Protein AF-A0A1V4R8Z1-F1 (afdb_monomer_lite)

Foldseek 3Di:
DDQQDLVNLVPDAPPVNFKLAEHAYQLVSNVVRDDPPLAFKEKEQDFWCQDPVGRDDSAPLDCPAWTQGPVGTGNDRDMDMDGPDPWDFPDDDDPDDDDDDDFDQDPQQGGQPFNDDDNLVVLLNVCNRTHDAQHEYEYADCFQQSNSQSCVVRNYMYGHYHNDVVSSVNNVVRNVSRD

Radius of gyration: 16.01 Å; chains: 1; bounding box: 37×42×42 Å

Secondary structure (DSSP, 8-state):
-PPBPTTGGGG--TTTTTTTEEEEB-HHHHGGGSPTT--SEEEE-PPSSEETTEES-TT---TTS-EEETTEEESS---EEEESSS---S----S------SS-EETTTEE--SSS---HHHHHHHHHHH--TT-EEEETT-TTSHHHHHHHHTT-EEEEEES-HHHHHHHHHHHHT--

Sequence (179 aa):
MKIITKEDVKNYKYPYDFVNKIICGNCLDLIKLIPDGEIDCIITDPPYGLNKNGIKNDADYCPEGGVRSPIGRTKYMSCFLFRKGNPRLIQRKTDIYKDTPGKMVEPDEGFINHPTPKPKHFIKQIIEMTTLERDLILDPFIGSGSTAVASKQLNRKFIGFEIQEKYCRLANERLARIK

Structure (mmCIF, N/CA/C/O backbone):
data_AF-A0A1V4R8Z1-F1
#
_entry.id   AF-A0A1V4R8Z1-F1
#
loop_
_atom_site.group_PDB
_atom_site.id
_atom_site.type_symbol
_atom_site.label_atom_id
_atom_site.label_alt_id
_atom_site.label_comp_id
_atom_site.label_asym_id
_atom_site.label_entity_id
_atom_site.label_seq_id
_atom_site.pdbx_PDB_ins_code
_atom_site.Cartn_x
_atom_site.Cartn_y
_atom_site.Cartn_z
_atom_site.occupancy
_atom_site.B_iso_or_equiv
_atom_site.auth_seq_id
_atom_site.auth_comp_id
_atom_site.auth_asym_id
_atom_site.auth_atom_id
_atom_site.pdbx_PDB_model_num
ATOM 1 N N . MET A 1 1 ? 10.385 -14.484 4.224 1.00 70.69 1 MET A N 1
ATOM 2 C CA . MET A 1 1 ? 9.031 -14.081 4.657 1.00 70.69 1 MET A CA 1
ATOM 3 C C . MET A 1 1 ? 8.070 -15.134 4.130 1.00 70.69 1 MET A C 1
ATOM 5 O O . MET A 1 1 ? 8.021 -15.325 2.933 1.00 70.69 1 MET A O 1
ATOM 9 N N . LYS A 1 2 ? 7.368 -15.903 4.962 1.00 78.56 2 LYS A N 1
ATOM 10 C CA . LYS A 1 2 ? 6.539 -17.003 4.433 1.00 78.56 2 LYS A CA 1
ATOM 11 C C . LYS A 1 2 ? 5.357 -16.445 3.614 1.00 78.56 2 LYS A C 1
ATOM 13 O O . LYS A 1 2 ? 4.687 -15.535 4.095 1.00 78.56 2 LYS A O 1
ATOM 18 N N . ILE A 1 3 ? 5.107 -16.984 2.414 1.00 81.81 3 ILE A N 1
ATOM 19 C CA . ILE A 1 3 ? 3.853 -16.745 1.677 1.00 81.81 3 ILE A CA 1
ATOM 20 C C . ILE A 1 3 ? 2.729 -17.437 2.451 1.00 81.81 3 ILE A C 1
ATOM 22 O O . ILE A 1 3 ? 2.800 -18.638 2.714 1.00 81.81 3 ILE A O 1
ATOM 26 N N . ILE A 1 4 ? 1.702 -16.683 2.817 1.00 84.44 4 ILE A N 1
ATOM 27 C CA . ILE A 1 4 ? 0.539 -17.172 3.549 1.00 84.44 4 ILE A CA 1
ATOM 28 C C . ILE A 1 4 ? -0.357 -17.939 2.588 1.00 84.44 4 ILE A C 1
ATOM 30 O O . ILE A 1 4 ? -0.831 -17.410 1.579 1.00 84.44 4 ILE A O 1
ATOM 34 N N . THR A 1 5 ? -0.600 -19.198 2.926 1.00 84.50 5 THR A N 1
ATOM 35 C CA . THR A 1 5 ? -1.575 -20.049 2.245 1.00 84.50 5 THR A CA 1
ATOM 36 C C . THR A 1 5 ? -2.974 -19.838 2.819 1.00 84.50 5 THR A C 1
ATOM 38 O O . THR A 1 5 ? -3.128 -19.318 3.920 1.00 84.50 5 THR A O 1
ATOM 41 N N . LYS A 1 6 ? -4.011 -20.321 2.127 1.00 78.88 6 LYS A N 1
ATOM 42 C CA . LYS A 1 6 ? -5.398 -20.292 2.631 1.00 78.88 6 LYS A CA 1
ATOM 43 C C . LYS A 1 6 ? -5.571 -20.896 4.027 1.00 78.88 6 LYS A C 1
ATOM 45 O O . LYS A 1 6 ? -6.452 -20.463 4.761 1.00 78.88 6 LYS A O 1
ATOM 50 N N . GLU A 1 7 ? -4.758 -21.886 4.388 1.00 81.56 7 GLU A N 1
ATOM 51 C CA . GLU A 1 7 ? -4.823 -22.500 5.715 1.00 81.56 7 GLU A CA 1
ATOM 52 C C . GLU A 1 7 ? -4.170 -21.604 6.776 1.00 81.56 7 GLU A C 1
ATOM 54 O O . GLU A 1 7 ? -4.726 -21.418 7.856 1.00 81.56 7 GLU A O 1
ATOM 59 N N . ASP A 1 8 ? -3.042 -20.967 6.437 1.00 84.38 8 ASP A N 1
ATOM 60 C CA . ASP A 1 8 ? -2.346 -20.027 7.323 1.00 84.38 8 ASP A CA 1
ATOM 61 C C . ASP A 1 8 ? -3.224 -18.804 7.667 1.00 84.38 8 ASP A C 1
ATOM 63 O O . ASP A 1 8 ? -3.147 -18.293 8.787 1.00 84.38 8 ASP A O 1
ATOM 67 N N . VAL A 1 9 ? -4.088 -18.365 6.734 1.00 83.75 9 VAL A N 1
ATOM 68 C CA . VAL A 1 9 ? -5.020 -17.229 6.898 1.00 83.75 9 VAL A CA 1
ATOM 69 C C . VAL A 1 9 ? -5.865 -17.370 8.170 1.00 83.75 9 VAL A C 1
ATOM 71 O O . VAL A 1 9 ? -6.077 -16.381 8.862 1.00 83.75 9 VAL A O 1
ATOM 74 N N . LYS A 1 10 ? -6.280 -18.583 8.561 1.00 83.69 10 LYS A N 1
ATOM 75 C CA . LYS A 1 10 ? -7.140 -18.810 9.744 1.00 83.69 10 LYS A CA 1
ATOM 76 C C . LYS A 1 10 ? -6.530 -18.329 11.067 1.00 83.69 10 LYS A C 1
ATOM 78 O O . LYS A 1 10 ? -7.259 -18.116 12.031 1.00 83.69 10 LYS A O 1
ATOM 83 N N . ASN A 1 11 ? -5.209 -18.163 11.119 1.00 89.94 11 ASN A N 1
ATOM 84 C CA . ASN A 1 11 ? -4.496 -17.741 12.322 1.00 89.94 11 ASN A CA 1
ATOM 85 C C . ASN A 1 11 ? -4.314 -16.219 12.422 1.00 89.94 11 ASN A C 1
ATOM 87 O O . ASN A 1 11 ? -3.887 -15.734 13.468 1.00 89.94 11 ASN A O 1
ATOM 91 N N . TYR A 1 12 ? -4.626 -15.472 11.360 1.00 92.81 12 TYR A N 1
ATOM 92 C CA . TYR A 1 12 ? -4.466 -14.021 11.311 1.00 92.81 12 TYR A CA 1
ATOM 93 C C . TYR A 1 12 ? -5.651 -13.318 11.970 1.00 92.81 12 TYR A C 1
ATOM 95 O O . TYR A 1 12 ? -6.810 -13.640 11.708 1.00 92.81 12 TYR A O 1
ATOM 103 N N . LYS A 1 13 ? -5.364 -12.317 12.805 1.00 94.38 13 LYS A N 1
ATOM 104 C CA . LYS A 1 13 ? -6.367 -11.559 13.557 1.00 94.38 13 LYS A CA 1
ATOM 105 C C . LYS A 1 13 ? -6.314 -10.079 13.202 1.00 94.38 13 LYS A C 1
ATOM 107 O O . LYS A 1 13 ? -5.324 -9.388 13.450 1.00 94.38 13 LYS A O 1
ATOM 112 N N . TYR A 1 14 ? -7.415 -9.568 12.663 1.00 95.75 14 TYR A N 1
ATOM 113 C CA . TYR A 1 14 ? -7.622 -8.128 12.542 1.00 95.75 14 TYR A CA 1
ATOM 114 C C . TYR A 1 14 ? -7.860 -7.499 13.935 1.00 95.75 14 TYR A C 1
ATOM 116 O O . TYR A 1 14 ? -8.519 -8.125 14.768 1.00 95.75 14 TYR A O 1
ATOM 124 N N . PRO A 1 15 ? -7.347 -6.285 14.225 1.00 96.75 15 PRO A N 1
ATOM 125 C CA . PRO A 1 15 ? -6.475 -5.459 13.380 1.00 96.75 15 PRO A CA 1
ATOM 126 C C . PRO A 1 15 ? -4.982 -5.796 13.497 1.00 96.75 15 PRO A C 1
ATOM 128 O O . PRO A 1 15 ? -4.191 -5.358 12.661 1.00 96.75 15 PRO A O 1
ATOM 131 N N . TYR A 1 16 ? -4.585 -6.550 14.524 1.00 96.56 16 TYR A N 1
ATOM 132 C CA . TYR A 1 16 ? -3.192 -6.699 14.954 1.00 96.56 16 TYR A CA 1
ATOM 133 C C . TYR A 1 16 ? -2.259 -7.242 13.873 1.00 96.56 16 TYR A C 1
ATOM 135 O O . TYR A 1 16 ? -1.117 -6.795 13.769 1.00 96.56 16 TYR A O 1
ATOM 143 N N . ASP A 1 17 ? -2.730 -8.172 13.049 1.00 95.94 17 ASP A N 1
ATOM 144 C CA . ASP A 1 17 ? -1.928 -8.796 11.995 1.00 95.94 17 ASP A CA 1
ATOM 145 C C . ASP A 1 17 ? -1.976 -8.064 10.654 1.00 95.94 17 ASP A C 1
ATOM 147 O O . ASP A 1 17 ? -1.268 -8.451 9.726 1.00 95.94 17 ASP A O 1
ATOM 151 N N . PHE A 1 18 ? -2.727 -6.963 10.575 1.00 97.50 18 PHE A N 1
ATOM 152 C CA . PHE A 1 18 ? -3.000 -6.249 9.330 1.00 97.50 18 PHE A CA 1
ATOM 153 C C . PHE A 1 18 ? -2.520 -4.807 9.345 1.00 97.50 18 PHE A C 1
ATOM 155 O O . PHE A 1 18 ? -1.799 -4.384 8.443 1.00 97.50 18 PHE A O 1
ATOM 162 N N . VAL A 1 19 ? -2.928 -4.036 10.350 1.00 98.25 19 VAL A N 1
ATOM 163 C CA . VAL A 1 19 ? -2.699 -2.592 10.354 1.00 98.25 19 VAL A CA 1
ATOM 164 C C . VAL A 1 19 ? -1.202 -2.295 10.420 1.00 98.25 19 VAL A C 1
ATOM 166 O O . VAL A 1 19 ? -0.480 -2.808 11.273 1.00 98.25 19 VAL A O 1
ATOM 169 N N . ASN A 1 20 ? -0.754 -1.435 9.507 1.00 97.88 20 ASN A N 1
ATOM 170 C CA . ASN A 1 20 ? 0.636 -1.066 9.246 1.00 97.88 20 ASN A CA 1
ATOM 171 C C . ASN A 1 20 ? 1.537 -2.248 8.870 1.00 97.88 20 ASN A C 1
ATOM 173 O O . ASN A 1 20 ? 2.740 -2.226 9.141 1.00 97.88 20 ASN A O 1
ATOM 177 N N . LYS A 1 21 ? 0.966 -3.279 8.240 1.00 97.19 21 LYS A N 1
ATOM 178 C CA . LYS A 1 21 ? 1.693 -4.466 7.792 1.00 97.19 21 LYS A CA 1
ATOM 179 C C . LYS A 1 21 ? 1.497 -4.706 6.301 1.00 97.19 21 LYS A C 1
ATOM 181 O O . LYS A 1 21 ? 0.454 -4.419 5.713 1.00 97.19 21 LYS A O 1
ATOM 186 N N . ILE A 1 22 ? 2.545 -5.260 5.700 1.00 97.19 22 ILE A N 1
ATOM 187 C CA . ILE A 1 22 ? 2.502 -5.850 4.366 1.00 97.19 22 ILE A CA 1
ATOM 188 C C . ILE A 1 22 ? 2.437 -7.355 4.557 1.00 97.19 22 ILE A C 1
ATOM 190 O O . ILE A 1 22 ? 3.285 -7.933 5.236 1.00 97.19 22 ILE A O 1
ATOM 194 N N . ILE A 1 23 ? 1.432 -7.981 3.967 1.00 96.12 23 ILE A N 1
ATOM 195 C CA . ILE A 1 23 ? 1.151 -9.396 4.117 1.00 96.12 23 ILE A CA 1
ATOM 196 C C . ILE A 1 23 ? 1.414 -10.092 2.782 1.00 96.12 23 ILE A C 1
ATOM 198 O O . ILE A 1 23 ? 0.874 -9.707 1.745 1.00 96.12 23 ILE A O 1
ATOM 202 N N . CYS A 1 24 ? 2.258 -11.125 2.815 1.00 95.44 24 CYS A N 1
ATOM 203 C CA . CYS A 1 24 ? 2.583 -11.906 1.630 1.00 95.44 24 CYS A CA 1
ATOM 204 C C . CYS A 1 24 ? 1.536 -13.005 1.421 1.00 95.44 24 CYS A C 1
ATOM 206 O O . CYS A 1 24 ? 1.532 -13.979 2.167 1.00 95.44 24 CYS A O 1
ATOM 208 N N . GLY A 1 25 ? 0.640 -12.859 0.449 1.00 93.12 25 GLY A N 1
ATOM 209 C CA . GLY A 1 25 ? -0.451 -13.803 0.209 1.00 93.12 25 GLY A CA 1
ATOM 210 C C . GLY A 1 25 ? -1.474 -13.299 -0.807 1.00 93.12 25 GLY A C 1
ATOM 211 O O . GLY A 1 25 ? -1.379 -12.185 -1.320 1.00 93.12 25 GLY A O 1
ATOM 212 N N . ASN A 1 26 ? -2.469 -14.135 -1.109 1.00 92.56 26 ASN A N 1
ATOM 213 C CA . ASN A 1 26 ? -3.542 -13.777 -2.033 1.00 92.56 26 ASN A CA 1
ATOM 214 C C . ASN A 1 26 ? -4.523 -12.792 -1.371 1.00 92.56 26 ASN A C 1
ATOM 216 O O . ASN A 1 26 ? -5.145 -13.110 -0.354 1.00 92.56 26 ASN A O 1
ATOM 220 N N . CYS A 1 27 ? -4.698 -11.614 -1.974 1.00 93.81 27 CYS A N 1
ATOM 221 C CA . CYS A 1 27 ? -5.581 -10.571 -1.459 1.00 93.81 27 CYS A CA 1
ATOM 222 C C . CYS A 1 27 ? -7.043 -11.025 -1.321 1.00 93.81 27 CYS A C 1
ATOM 224 O O . CYS A 1 27 ? -7.707 -10.610 -0.377 1.00 93.81 27 CYS A O 1
ATOM 226 N N . LEU A 1 28 ? -7.534 -11.919 -2.189 1.00 93.06 28 LEU A N 1
ATOM 227 C CA . LEU A 1 28 ? -8.915 -12.423 -2.141 1.00 93.06 28 LEU A CA 1
ATOM 228 C C . LEU A 1 28 ? -9.198 -13.294 -0.915 1.00 93.06 28 LEU A C 1
ATOM 230 O O . LEU A 1 28 ? -10.352 -13.431 -0.508 1.00 93.06 28 LEU A O 1
ATOM 234 N N . ASP A 1 29 ? -8.162 -13.906 -0.347 1.00 94.00 29 ASP A N 1
ATOM 235 C CA . ASP A 1 29 ? -8.284 -14.702 0.869 1.00 94.00 29 ASP A CA 1
ATOM 236 C C . ASP A 1 29 ? -8.095 -13.821 2.108 1.00 94.00 29 ASP A C 1
ATOM 238 O O . ASP A 1 29 ? -8.876 -13.911 3.051 1.00 94.00 29 ASP A O 1
ATOM 242 N N . LEU A 1 30 ? -7.113 -12.914 2.073 1.00 95.00 30 LEU A N 1
ATOM 243 C CA . LEU A 1 30 ? -6.781 -12.022 3.186 1.00 95.00 30 LEU A CA 1
ATOM 244 C C . LEU A 1 30 ? -7.853 -10.961 3.454 1.00 95.00 30 LEU A C 1
ATOM 246 O O . LEU A 1 30 ? -8.149 -10.676 4.612 1.00 95.00 30 LEU A O 1
ATOM 250 N N . ILE A 1 31 ? -8.457 -10.387 2.409 1.00 95.19 31 ILE A N 1
ATOM 251 C CA . ILE A 1 31 ? -9.435 -9.300 2.560 1.00 95.19 31 ILE A CA 1
ATOM 252 C C . ILE A 1 31 ? -10.693 -9.743 3.316 1.00 95.19 31 ILE A C 1
ATOM 254 O O . ILE A 1 31 ? -11.306 -8.934 3.998 1.00 95.19 31 ILE A O 1
ATOM 258 N N . LYS A 1 32 ? -11.036 -11.038 3.267 1.00 94.81 32 LYS A N 1
ATOM 259 C CA . LYS A 1 32 ? -12.190 -11.618 3.976 1.00 94.81 32 LYS A CA 1
ATOM 260 C C . LYS A 1 32 ? -12.053 -11.579 5.499 1.00 94.81 32 LYS A C 1
ATOM 262 O O . LYS A 1 32 ? -13.038 -11.790 6.196 1.00 94.81 32 LYS A O 1
ATOM 267 N N . LEU A 1 33 ? -10.840 -11.369 6.010 1.00 95.12 33 LEU A N 1
ATOM 268 C CA . LEU A 1 33 ? -10.579 -11.245 7.443 1.00 95.12 33 LEU A CA 1
ATOM 269 C C . LEU A 1 33 ? -10.718 -9.811 7.958 1.00 95.12 33 LEU A C 1
ATOM 271 O O . LEU A 1 33 ? -10.671 -9.597 9.169 1.00 95.12 33 LEU A O 1
ATOM 275 N N . ILE A 1 34 ? -10.846 -8.833 7.061 1.00 96.25 34 ILE A N 1
ATOM 276 C CA . ILE A 1 34 ? -11.040 -7.434 7.424 1.00 96.25 34 ILE A CA 1
ATOM 277 C C . ILE A 1 34 ? -12.552 -7.195 7.546 1.00 96.25 34 ILE A C 1
ATOM 279 O O . ILE A 1 34 ? -13.266 -7.444 6.575 1.00 96.25 34 ILE A O 1
ATOM 283 N N . PRO A 1 35 ? -13.055 -6.726 8.703 1.0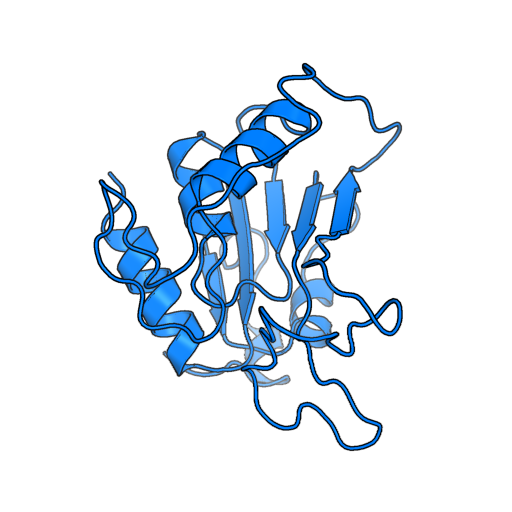0 96.94 35 PRO A N 1
ATOM 284 C CA . PRO A 1 35 ? -14.468 -6.400 8.859 1.00 96.94 35 PRO A CA 1
ATOM 285 C C . PRO A 1 35 ? -14.939 -5.312 7.886 1.00 96.94 35 PRO A C 1
ATOM 287 O O . PRO A 1 35 ? -14.185 -4.409 7.504 1.00 96.94 35 PRO A O 1
ATOM 290 N N . ASP A 1 36 ? -16.217 -5.375 7.519 1.00 95.25 36 ASP A N 1
ATOM 291 C CA . ASP A 1 36 ? -16.825 -4.399 6.621 1.00 95.25 36 ASP A CA 1
ATOM 292 C C . ASP A 1 36 ? -16.727 -2.977 7.182 1.00 95.25 36 ASP A C 1
ATOM 294 O O . ASP A 1 36 ? -16.968 -2.709 8.357 1.00 95.25 36 ASP A O 1
ATOM 298 N N . GLY A 1 37 ? -16.404 -2.029 6.303 1.00 94.62 37 GLY A N 1
ATOM 299 C CA . GLY A 1 37 ? -16.326 -0.616 6.657 1.00 94.62 37 GLY A CA 1
ATOM 300 C C . GLY A 1 37 ? -15.055 -0.195 7.400 1.00 94.62 37 GLY A C 1
ATOM 301 O O . GLY A 1 37 ? -14.924 0.993 7.679 1.00 94.62 37 GLY A O 1
ATOM 302 N N . GLU A 1 38 ? -14.106 -1.083 7.674 1.00 96.69 38 GLU A N 1
ATOM 303 C CA . GLU A 1 38 ? -12.849 -0.695 8.332 1.00 96.69 38 GLU A CA 1
ATOM 304 C C . GLU A 1 38 ? -11.910 0.107 7.417 1.00 96.69 38 GLU A C 1
ATOM 306 O O . GLU A 1 38 ? -11.138 0.939 7.885 1.00 96.69 38 GLU A O 1
ATOM 311 N N . ILE A 1 39 ? -11.971 -0.128 6.104 1.00 97.50 39 ILE A N 1
ATOM 312 C CA . ILE A 1 39 ? -11.107 0.544 5.130 1.00 97.50 39 ILE A CA 1
ATOM 313 C C . ILE A 1 39 ? -11.686 1.903 4.747 1.00 97.50 39 ILE A C 1
ATOM 315 O O . ILE A 1 39 ? -12.811 2.007 4.249 1.00 97.50 39 ILE A O 1
ATOM 319 N N . ASP A 1 40 ? -10.878 2.945 4.911 1.00 97.25 40 ASP A N 1
ATOM 320 C CA . ASP A 1 40 ? -11.229 4.298 4.506 1.00 97.25 40 ASP A CA 1
ATOM 321 C C . ASP A 1 40 ? -11.051 4.499 3.010 1.00 97.25 40 ASP A C 1
ATOM 323 O O . ASP A 1 40 ? -11.938 5.036 2.337 1.00 97.25 40 ASP A O 1
ATOM 327 N N . CYS A 1 41 ? -9.896 4.079 2.500 1.00 96.75 41 CYS A N 1
ATOM 328 C CA . CYS A 1 41 ? -9.463 4.339 1.141 1.00 96.75 41 CYS A CA 1
ATOM 329 C C . CYS A 1 41 ? -8.760 3.112 0.556 1.00 96.75 41 CYS A C 1
ATOM 331 O O . CYS A 1 41 ? -7.958 2.472 1.229 1.00 96.75 41 CYS A O 1
ATOM 333 N N . ILE A 1 42 ? -9.034 2.796 -0.704 1.00 96.50 42 ILE A N 1
ATOM 334 C CA . ILE A 1 42 ? -8.278 1.820 -1.484 1.00 96.50 42 ILE A CA 1
ATOM 335 C C . ILE A 1 42 ? -7.530 2.596 -2.557 1.00 96.50 42 ILE A C 1
ATOM 337 O O . ILE A 1 42 ? -8.159 3.289 -3.355 1.00 96.50 42 ILE A O 1
ATOM 341 N N . ILE A 1 43 ? -6.206 2.466 -2.577 1.00 94.38 43 ILE A N 1
ATOM 342 C CA . ILE A 1 43 ? -5.339 3.037 -3.611 1.00 94.38 43 ILE A CA 1
ATOM 343 C C . ILE A 1 43 ? -4.523 1.891 -4.166 1.00 94.38 43 ILE A C 1
ATOM 345 O O . ILE A 1 43 ? -3.788 1.251 -3.419 1.00 94.38 43 ILE A O 1
ATOM 349 N N . THR A 1 44 ? -4.664 1.610 -5.457 1.00 91.75 44 THR A N 1
ATOM 350 C CA . THR A 1 44 ? -3.970 0.469 -6.045 1.00 91.75 44 THR A CA 1
ATOM 351 C C . THR A 1 44 ? -3.700 0.654 -7.523 1.00 91.75 44 THR A C 1
ATOM 353 O O . THR A 1 44 ? -4.509 1.226 -8.256 1.00 91.75 44 THR A O 1
ATOM 356 N N . ASP A 1 45 ? -2.548 0.165 -7.965 1.00 84.50 45 ASP A N 1
ATOM 357 C CA . ASP A 1 45 ? -2.266 -0.042 -9.377 1.00 84.50 45 ASP A CA 1
ATOM 358 C C . ASP A 1 45 ? -2.158 -1.554 -9.637 1.00 84.50 45 ASP A C 1
ATOM 360 O O . ASP A 1 45 ? -1.136 -2.160 -9.303 1.00 84.50 45 ASP A O 1
ATOM 364 N N . PRO A 1 46 ? -3.215 -2.184 -10.173 1.00 81.00 46 PRO A N 1
ATOM 365 C CA . PRO A 1 46 ? -3.230 -3.613 -10.443 1.00 81.00 46 PRO A CA 1
ATOM 366 C C . PRO A 1 46 ? -2.194 -4.011 -11.509 1.00 81.00 46 PRO A C 1
ATOM 368 O O . PRO A 1 46 ? -1.762 -3.190 -12.318 1.00 81.00 46 PRO A O 1
ATOM 371 N N . PRO A 1 47 ? -1.816 -5.299 -11.571 1.00 73.56 47 PRO A N 1
ATOM 372 C CA . PRO A 1 47 ? -0.818 -5.769 -12.524 1.00 73.56 47 PRO A CA 1
ATOM 373 C C . PRO A 1 47 ? -1.227 -5.528 -13.987 1.00 73.56 47 PRO A C 1
ATOM 375 O O . PRO A 1 47 ? -2.385 -5.703 -14.380 1.00 73.56 47 PRO A O 1
ATOM 378 N N . TYR A 1 48 ? -0.234 -5.188 -14.809 1.00 67.25 48 TYR A N 1
ATOM 379 C CA . TYR A 1 48 ? -0.349 -5.076 -16.266 1.00 67.25 48 TYR A CA 1
ATOM 380 C C . TYR A 1 48 ? 0.000 -6.411 -16.931 1.00 67.25 48 TYR A C 1
ATOM 382 O O . TYR A 1 48 ? 0.619 -7.278 -16.320 1.00 67.25 48 TYR A O 1
ATOM 390 N N . GLY A 1 49 ? -0.413 -6.606 -18.185 1.00 63.78 49 GLY A N 1
ATOM 391 C CA . GLY A 1 49 ? -0.095 -7.838 -18.923 1.00 63.78 49 GLY A CA 1
ATOM 392 C C . GLY A 1 49 ? -0.985 -9.036 -18.559 1.00 63.78 49 GLY A C 1
ATOM 393 O O . GLY A 1 49 ? -0.641 -10.188 -18.841 1.00 63.78 49 GLY A O 1
ATOM 394 N N . LEU A 1 50 ? -2.156 -8.781 -17.960 1.00 62.81 50 LEU A N 1
ATOM 395 C CA . LEU A 1 50 ? -3.160 -9.809 -17.684 1.00 62.81 50 LEU A CA 1
ATOM 396 C C . LEU A 1 50 ? -3.653 -10.448 -18.992 1.00 62.81 50 LEU A C 1
ATOM 398 O O . LEU A 1 50 ? -4.181 -9.786 -19.893 1.00 62.81 50 LEU A O 1
ATOM 402 N N . ASN A 1 51 ? -3.516 -11.767 -19.084 1.00 59.72 51 ASN A N 1
ATOM 403 C CA . ASN A 1 51 ? -4.145 -12.590 -20.107 1.00 59.72 51 ASN A CA 1
ATOM 404 C C . ASN A 1 51 ? -5.015 -13.680 -19.454 1.00 59.72 51 ASN A C 1
ATOM 406 O O . ASN A 1 51 ? -5.017 -13.847 -18.236 1.00 59.72 51 ASN A O 1
ATOM 410 N N . LYS A 1 52 ? -5.771 -14.429 -20.270 1.00 56.97 52 LYS A N 1
ATOM 411 C CA . LYS A 1 52 ? -6.678 -15.491 -19.787 1.00 56.97 52 LYS A CA 1
ATOM 412 C C . LYS A 1 52 ? -5.972 -16.575 -18.950 1.00 56.97 52 LYS A C 1
ATOM 414 O O . LYS A 1 52 ? -6.637 -17.253 -18.181 1.00 56.97 52 LYS A O 1
ATOM 419 N N . ASN A 1 53 ? -4.652 -16.709 -19.082 1.00 58.72 53 ASN A N 1
ATOM 420 C CA . ASN A 1 53 ? -3.815 -17.704 -18.412 1.00 58.72 53 ASN A CA 1
ATOM 421 C C . ASN A 1 53 ? -2.949 -17.096 -17.285 1.00 58.72 53 ASN A C 1
ATOM 423 O O . ASN A 1 53 ? -2.042 -17.767 -16.800 1.00 58.72 53 ASN A O 1
ATOM 427 N N . GLY A 1 54 ? -3.188 -15.840 -16.882 1.00 59.66 54 GLY A N 1
ATOM 428 C CA . GLY A 1 54 ? -2.429 -15.135 -15.841 1.00 59.66 54 GLY A CA 1
ATOM 429 C C . GLY A 1 54 ? -1.586 -13.967 -16.367 1.00 59.66 54 GLY A C 1
ATOM 430 O O . GLY A 1 54 ? -1.798 -13.473 -17.475 1.00 59.66 54 GLY A O 1
ATOM 431 N N . ILE A 1 55 ? -0.636 -13.496 -15.556 1.00 57.75 55 ILE A N 1
ATOM 432 C CA . ILE A 1 55 ? 0.288 -12.413 -15.927 1.00 57.75 55 ILE A CA 1
ATOM 433 C C . ILE A 1 55 ? 1.446 -13.024 -16.724 1.00 57.75 55 ILE A C 1
ATOM 435 O O . ILE A 1 55 ? 2.167 -13.882 -16.214 1.00 57.75 55 ILE A O 1
ATOM 439 N N . LYS A 1 56 ? 1.634 -12.609 -17.982 1.00 48.34 56 LYS A N 1
ATOM 440 C CA . LYS A 1 56 ? 2.876 -12.885 -18.724 1.00 48.34 56 LYS A CA 1
ATOM 441 C C . LYS A 1 56 ? 3.728 -11.624 -18.675 1.00 48.34 56 LYS A C 1
ATOM 443 O O . LYS A 1 56 ? 3.311 -10.630 -19.245 1.00 48.34 56 LYS A O 1
ATOM 448 N N . ASN A 1 57 ? 4.908 -11.720 -18.058 1.00 53.94 57 ASN A N 1
ATOM 449 C CA . ASN A 1 57 ? 5.903 -10.650 -17.923 1.00 53.94 57 ASN A CA 1
ATOM 450 C C . ASN A 1 57 ? 5.370 -9.409 -17.168 1.00 53.94 57 ASN A C 1
ATOM 452 O O . ASN A 1 57 ? 4.744 -8.543 -17.763 1.00 53.94 57 ASN A O 1
ATOM 456 N N . ASP A 1 58 ? 5.688 -9.288 -15.870 1.00 51.25 58 ASP A N 1
ATOM 457 C CA . ASP A 1 58 ? 5.354 -8.166 -14.948 1.00 51.25 58 ASP A CA 1
ATOM 458 C C . ASP A 1 58 ? 5.862 -6.761 -15.380 1.00 51.25 58 ASP A C 1
ATOM 460 O O . ASP A 1 58 ? 5.952 -5.837 -14.572 1.00 51.25 58 ASP A O 1
ATOM 464 N N . ALA A 1 59 ? 6.269 -6.579 -16.635 1.00 53.28 59 ALA A N 1
ATOM 465 C CA . ALA A 1 59 ? 7.108 -5.473 -17.079 1.00 53.28 59 ALA A CA 1
ATOM 466 C C . ALA A 1 59 ? 6.629 -4.808 -18.376 1.00 53.28 59 ALA A C 1
ATOM 468 O O . ALA A 1 59 ? 7.433 -4.203 -19.080 1.00 53.28 59 ALA A O 1
ATOM 469 N N . ASP A 1 60 ? 5.333 -4.848 -18.682 1.00 51.69 60 ASP A N 1
ATOM 470 C CA . ASP A 1 60 ? 4.780 -4.048 -19.778 1.00 51.69 60 ASP A CA 1
ATOM 471 C C . ASP A 1 60 ? 4.655 -2.571 -19.349 1.00 51.69 60 ASP A C 1
ATOM 473 O O . ASP A 1 60 ? 3.568 -2.009 -19.359 1.00 51.69 60 ASP A O 1
ATOM 477 N N . TYR A 1 61 ? 5.748 -1.915 -18.942 1.00 51.94 61 TYR A N 1
ATOM 478 C CA . TYR A 1 61 ? 5.860 -0.465 -19.107 1.00 51.94 61 TYR A CA 1
ATOM 479 C C . TYR A 1 61 ? 6.448 -0.247 -20.498 1.00 51.94 61 TYR A C 1
ATOM 481 O O . TYR A 1 61 ? 7.628 -0.498 -20.729 1.00 51.94 61 TYR A O 1
ATOM 489 N N . CYS A 1 62 ? 5.603 0.150 -21.448 1.00 53.59 62 CYS A N 1
ATOM 490 C CA . CYS A 1 62 ? 5.997 0.370 -22.835 1.00 53.59 62 CYS A CA 1
ATOM 491 C C . CYS A 1 62 ? 6.007 1.882 -23.116 1.00 53.59 62 CYS A C 1
ATOM 493 O O . CYS A 1 62 ? 5.001 2.404 -23.594 1.00 53.59 62 CYS A O 1
ATOM 495 N N . PRO A 1 63 ? 7.102 2.603 -22.801 1.00 52.72 63 PRO A N 1
ATOM 496 C CA . PRO A 1 63 ? 7.165 4.061 -22.946 1.00 52.72 63 PRO A CA 1
ATOM 497 C C . PRO A 1 63 ? 6.969 4.537 -24.394 1.00 52.72 63 PRO A C 1
ATOM 499 O O . PRO A 1 63 ? 6.522 5.658 -24.612 1.00 52.72 63 PRO A O 1
ATOM 502 N N . GLU A 1 64 ? 7.238 3.676 -25.379 1.00 53.81 64 GLU A N 1
ATOM 503 C CA . GLU A 1 64 ? 7.054 3.960 -26.810 1.00 53.81 64 GLU A CA 1
ATOM 504 C C . GLU A 1 64 ? 5.793 3.299 -27.409 1.00 53.81 64 GLU A C 1
ATOM 506 O O . GLU A 1 64 ? 5.565 3.354 -28.617 1.00 53.81 64 GLU A O 1
ATOM 511 N N . GLY A 1 65 ? 4.940 2.678 -26.586 1.00 63.09 65 GLY A N 1
ATOM 512 C CA . GLY A 1 65 ? 3.793 1.892 -27.046 1.00 63.09 65 GLY A CA 1
ATOM 513 C C . GLY A 1 65 ? 2.585 1.944 -26.111 1.00 63.09 65 GLY A C 1
ATOM 514 O O . GLY A 1 65 ? 2.401 2.875 -25.336 1.00 63.09 65 GLY A O 1
ATOM 515 N N . GLY A 1 66 ? 1.691 0.964 -26.247 1.00 64.81 66 GLY A N 1
ATOM 516 C CA . GLY A 1 66 ? 0.495 0.836 -25.413 1.00 64.81 66 GLY A CA 1
ATOM 517 C C . GLY A 1 66 ? 0.468 -0.520 -24.721 1.00 64.81 66 GLY A C 1
ATOM 518 O O . GLY A 1 66 ? 0.733 -1.536 -25.361 1.00 64.81 66 GLY A O 1
ATOM 519 N N . VAL A 1 67 ? 0.108 -0.525 -23.445 1.00 70.44 67 VAL A N 1
ATOM 520 C CA . VAL A 1 67 ? 0.136 -1.670 -22.532 1.00 70.44 67 VAL A CA 1
ATOM 521 C C . VAL A 1 67 ? -1.282 -2.191 -22.320 1.00 70.44 67 VAL A C 1
ATOM 523 O O . VAL A 1 67 ? -2.250 -1.431 -22.420 1.00 70.44 67 VAL A O 1
ATOM 526 N N . ARG A 1 68 ? -1.438 -3.490 -22.047 1.00 72.38 68 ARG A N 1
ATOM 527 C CA . ARG A 1 68 ? -2.747 -4.063 -21.704 1.00 72.38 68 ARG A CA 1
ATOM 528 C C . ARG A 1 68 ? -2.952 -3.981 -20.193 1.00 72.38 68 ARG A C 1
ATOM 530 O O . ARG A 1 68 ? -2.312 -4.716 -19.445 1.00 72.38 68 ARG A O 1
ATOM 537 N N . SER A 1 69 ? -3.841 -3.094 -19.763 1.00 73.12 69 SER A N 1
ATOM 538 C CA . SER A 1 69 ? -4.252 -2.929 -18.369 1.00 73.12 69 SER A CA 1
ATOM 539 C C . SER A 1 69 ? -5.624 -3.575 -18.119 1.00 73.12 69 SER A C 1
ATOM 541 O O . SER A 1 69 ? -6.304 -3.979 -19.074 1.00 73.12 69 SER A O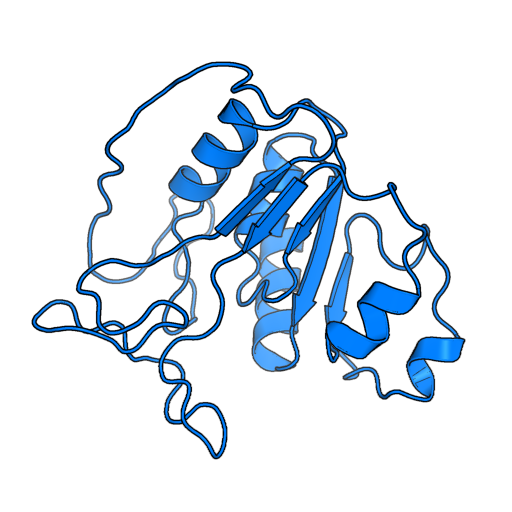 1
ATOM 543 N N . PRO A 1 70 ? -6.080 -3.652 -16.856 1.00 72.19 70 PRO A N 1
ATOM 544 C CA . PRO A 1 70 ? -7.425 -4.133 -16.535 1.00 72.19 70 PRO A CA 1
ATOM 545 C C . PRO A 1 70 ? -8.570 -3.339 -17.181 1.00 72.19 70 PRO A C 1
ATOM 547 O O . PRO A 1 70 ? -9.669 -3.869 -17.302 1.00 72.19 70 PRO A O 1
ATOM 550 N N . ILE A 1 71 ? -8.325 -2.100 -17.624 1.00 78.19 71 ILE A N 1
ATOM 551 C CA . ILE A 1 71 ? -9.322 -1.242 -18.295 1.00 78.19 71 ILE A CA 1
ATOM 552 C C . ILE A 1 71 ? -9.142 -1.175 -19.816 1.00 78.19 71 ILE A C 1
ATOM 554 O O . ILE A 1 71 ? -9.790 -0.374 -20.483 1.00 78.19 71 ILE A O 1
ATOM 558 N N . GLY A 1 72 ? -8.276 -2.017 -20.385 1.00 76.25 72 GLY A N 1
ATOM 559 C CA . GLY A 1 72 ? -8.040 -2.089 -21.825 1.00 76.25 72 GLY A CA 1
ATOM 560 C C . GLY A 1 72 ? -6.628 -1.672 -22.226 1.00 76.25 72 GLY A C 1
ATOM 561 O O . GLY A 1 72 ? -5.683 -1.756 -21.446 1.00 76.25 72 GLY A O 1
ATOM 562 N N . ARG A 1 73 ? -6.452 -1.288 -23.493 1.00 77.56 73 ARG A N 1
ATOM 563 C CA . ARG A 1 73 ? -5.141 -0.885 -24.018 1.00 77.56 73 ARG A CA 1
ATOM 564 C C . ARG A 1 73 ? -4.913 0.601 -23.744 1.00 77.56 73 ARG A C 1
ATOM 566 O O . ARG A 1 73 ? -5.716 1.421 -24.171 1.00 77.56 73 ARG A O 1
ATOM 573 N N . THR A 1 74 ? -3.823 0.946 -23.066 1.00 73.00 74 THR A N 1
ATOM 574 C CA . THR A 1 74 ? -3.533 2.323 -22.629 1.00 73.00 74 THR A CA 1
ATOM 575 C C . THR A 1 74 ? -2.063 2.683 -22.831 1.00 73.00 74 THR A C 1
ATOM 577 O O . THR A 1 74 ? -1.202 1.812 -22.801 1.00 73.00 74 THR A O 1
ATOM 580 N N . LYS A 1 75 ? -1.766 3.969 -23.045 1.00 73.44 75 LYS A N 1
ATOM 581 C CA . LYS A 1 75 ? -0.395 4.517 -22.997 1.00 73.44 75 LYS A CA 1
ATOM 582 C C . LYS A 1 75 ? -0.001 4.997 -21.594 1.00 73.44 75 LYS A C 1
ATOM 584 O O . LYS A 1 75 ? 1.165 5.262 -21.339 1.00 73.44 75 LYS A O 1
ATOM 589 N N . TYR A 1 76 ? -0.981 5.126 -20.704 1.00 73.69 76 TYR A N 1
ATOM 590 C CA . TYR A 1 76 ? -0.825 5.656 -19.355 1.00 73.69 76 TYR A CA 1
ATOM 591 C C . TYR A 1 76 ? -0.953 4.551 -18.317 1.00 73.69 76 TYR A C 1
ATOM 593 O O . TYR A 1 76 ? -1.756 3.626 -18.469 1.00 73.69 76 TYR A O 1
ATOM 601 N N . MET A 1 77 ? -0.221 4.706 -17.221 1.00 74.00 77 MET A N 1
ATOM 602 C CA . MET A 1 77 ? -0.413 3.895 -16.027 1.00 74.00 77 MET A CA 1
ATOM 603 C C . MET A 1 77 ? -1.717 4.313 -15.349 1.00 74.00 77 MET A C 1
ATOM 605 O O . MET A 1 77 ? -1.990 5.497 -15.162 1.00 74.00 77 MET A O 1
ATOM 609 N N . SER A 1 78 ? -2.553 3.333 -15.044 1.00 76.50 78 SER A N 1
ATOM 610 C CA . SER A 1 78 ? -3.834 3.516 -14.372 1.00 76.50 78 SER A CA 1
ATOM 611 C C . SER A 1 78 ? -3.650 3.297 -12.876 1.00 76.50 78 SER A C 1
ATOM 613 O O . SER A 1 78 ? -2.950 2.387 -12.468 1.00 76.50 78 SER A O 1
ATOM 615 N N . CYS A 1 79 ? -4.296 4.101 -12.045 1.00 83.25 79 CYS A N 1
ATOM 616 C CA . CYS A 1 79 ? -4.390 3.841 -10.614 1.00 83.25 79 CYS A CA 1
ATOM 617 C C . CYS A 1 79 ? -5.859 3.956 -10.226 1.00 83.25 79 CYS A C 1
ATOM 619 O O . CYS A 1 79 ? -6.551 4.872 -10.676 1.00 83.25 79 CYS A O 1
ATOM 621 N N . PHE A 1 80 ? -6.340 3.009 -9.432 1.00 89.62 80 PHE A N 1
ATOM 622 C CA . PHE A 1 80 ? -7.697 3.014 -8.919 1.00 89.62 80 PHE A CA 1
ATOM 623 C C . PHE A 1 80 ? -7.710 3.576 -7.510 1.00 89.62 80 PHE A C 1
ATOM 625 O O . PHE A 1 80 ? -6.885 3.215 -6.670 1.00 89.62 80 PHE A O 1
ATOM 632 N N . LEU A 1 81 ? -8.690 4.440 -7.277 1.00 92.38 81 LEU A N 1
ATOM 633 C CA . LEU A 1 81 ? -8.934 5.100 -6.011 1.00 92.38 81 LEU A CA 1
ATOM 634 C C . LEU A 1 81 ? -10.402 4.898 -5.638 1.00 92.38 81 LEU A C 1
ATOM 636 O O . LEU A 1 81 ? -11.294 5.324 -6.371 1.00 92.38 81 LEU A O 1
ATOM 640 N N . PHE A 1 82 ? -10.646 4.291 -4.482 1.00 93.69 82 PHE A N 1
ATOM 641 C CA . PHE A 1 82 ? -11.981 4.135 -3.910 1.00 93.69 82 PHE A CA 1
ATOM 642 C C . PHE A 1 82 ? -11.980 4.702 -2.495 1.00 93.69 82 PHE A C 1
ATOM 644 O O . PHE A 1 82 ? -11.116 4.349 -1.700 1.00 93.69 82 PHE A O 1
ATOM 651 N N . ARG A 1 83 ? -12.951 5.551 -2.149 1.00 94.06 83 ARG A N 1
ATOM 652 C CA . ARG A 1 83 ? -13.085 6.116 -0.798 1.00 94.06 83 ARG A CA 1
ATOM 653 C C . ARG A 1 83 ? -14.476 5.816 -0.251 1.00 94.06 83 ARG A C 1
ATOM 655 O O . ARG A 1 83 ? -15.474 5.977 -0.950 1.00 94.06 83 ARG A O 1
ATOM 662 N N . LYS A 1 84 ? -14.520 5.367 1.003 1.00 91.81 84 LYS A N 1
ATOM 663 C CA . LYS A 1 84 ? -15.748 5.024 1.726 1.00 91.81 84 LYS A CA 1
ATOM 664 C C . LYS A 1 84 ? -16.695 6.227 1.851 1.00 91.81 84 LYS A C 1
ATOM 666 O O . LYS A 1 84 ? -16.263 7.343 2.134 1.00 91.81 84 LYS A O 1
ATOM 671 N N . GLY A 1 85 ? -17.998 5.973 1.730 1.00 87.88 85 GLY A N 1
ATOM 672 C CA . GLY A 1 85 ? -19.049 6.963 1.979 1.00 87.88 85 GLY A CA 1
ATOM 673 C C . GLY A 1 85 ? -19.308 7.880 0.784 1.00 87.88 85 GLY A C 1
ATOM 674 O O . GLY A 1 85 ? -19.457 7.400 -0.334 1.00 87.88 85 GLY A O 1
ATOM 675 N N . ASN A 1 86 ? -19.406 9.191 1.033 1.00 84.25 86 ASN A N 1
ATOM 676 C CA . ASN A 1 86 ? -19.583 10.211 -0.003 1.00 84.25 86 ASN A CA 1
ATOM 677 C C . ASN A 1 86 ? -18.228 10.879 -0.297 1.00 84.25 86 ASN A C 1
ATOM 679 O O . ASN A 1 86 ? -17.873 11.848 0.384 1.00 84.25 86 ASN A O 1
ATOM 683 N N . PRO A 1 87 ? -17.440 10.341 -1.240 1.00 80.56 87 PRO A N 1
ATOM 684 C CA . PRO A 1 87 ? -16.054 10.734 -1.413 1.00 80.56 87 PRO A CA 1
ATOM 685 C C . PRO A 1 87 ? -15.956 12.190 -1.873 1.00 80.56 87 PRO A C 1
ATOM 687 O O . PRO A 1 87 ? -16.497 12.577 -2.908 1.00 80.56 87 PRO A O 1
ATOM 690 N N . ARG A 1 88 ? -15.232 13.005 -1.104 1.00 78.19 88 ARG A N 1
ATOM 691 C CA . ARG A 1 88 ? -14.867 14.376 -1.472 1.00 78.19 88 ARG A CA 1
ATOM 692 C C . ARG A 1 88 ? -13.355 14.508 -1.429 1.00 78.19 88 ARG A C 1
ATOM 694 O O . ARG A 1 88 ? -12.712 13.932 -0.554 1.00 78.19 88 ARG A O 1
ATOM 701 N N . LEU A 1 89 ? -12.800 15.284 -2.355 1.00 84.06 89 LEU A N 1
ATOM 702 C CA . LEU A 1 89 ? -11.409 15.706 -2.238 1.00 84.06 89 LEU A CA 1
ATOM 703 C C . LEU A 1 89 ? -11.285 16.605 -1.005 1.00 84.06 89 LEU A C 1
ATOM 705 O O . LEU A 1 89 ? -12.027 17.579 -0.881 1.00 84.06 89 LEU A O 1
ATOM 709 N N . ILE A 1 90 ? -10.354 16.272 -0.112 1.00 85.75 90 ILE A N 1
ATOM 710 C CA . ILE A 1 90 ? -10.020 17.079 1.067 1.00 85.75 90 ILE A CA 1
ATOM 711 C C . ILE A 1 90 ? -9.467 18.427 0.605 1.00 85.75 90 ILE A C 1
ATOM 713 O O . ILE A 1 90 ? -9.923 19.484 1.030 1.00 85.75 90 ILE A O 1
ATOM 717 N N . GLN A 1 91 ? -8.511 18.377 -0.323 1.00 83.75 91 GLN A N 1
ATOM 718 C CA . GLN A 1 91 ? -7.935 19.539 -0.982 1.00 83.75 91 GLN A CA 1
ATOM 719 C C . GLN A 1 91 ? -7.414 19.114 -2.352 1.00 83.75 91 GLN A C 1
ATOM 721 O O . GLN A 1 91 ? -6.710 18.117 -2.457 1.00 83.75 91 GLN A O 1
ATOM 726 N N . ARG A 1 92 ? -7.724 19.865 -3.410 1.00 85.25 92 ARG A N 1
ATOM 727 C CA . ARG A 1 92 ? -7.162 19.618 -4.745 1.00 85.25 92 ARG A CA 1
ATOM 728 C C . ARG A 1 92 ? -5.774 20.256 -4.843 1.00 85.25 92 ARG A C 1
ATOM 730 O O . ARG A 1 92 ? -5.637 21.440 -4.548 1.00 85.25 92 ARG A O 1
ATOM 737 N N . LYS A 1 93 ? -4.762 19.486 -5.259 1.00 82.88 93 LYS A N 1
ATOM 738 C CA . LYS A 1 93 ? -3.379 19.964 -5.451 1.00 82.88 93 LYS A CA 1
ATOM 739 C C . LYS A 1 93 ? -3.019 20.148 -6.926 1.00 82.88 93 LYS A C 1
ATOM 741 O O . LYS A 1 93 ? -2.649 21.242 -7.329 1.00 82.88 93 LYS A O 1
ATOM 746 N N . THR A 1 94 ? -3.126 19.090 -7.726 1.00 82.75 94 THR A N 1
ATOM 747 C CA . THR A 1 94 ? -2.841 19.101 -9.168 1.00 82.75 94 THR A CA 1
ATOM 748 C C . THR A 1 94 ? -3.707 18.068 -9.879 1.00 82.75 94 THR A C 1
ATOM 750 O O . THR A 1 94 ? -4.156 17.105 -9.261 1.00 82.75 94 THR A O 1
ATOM 753 N N . ASP A 1 95 ? -3.902 18.261 -11.180 1.00 80.38 95 ASP A N 1
ATOM 754 C CA . ASP A 1 95 ? -4.541 17.291 -12.077 1.00 80.38 95 ASP A CA 1
ATOM 755 C C . ASP A 1 95 ? -3.533 16.585 -12.987 1.00 80.38 95 ASP A C 1
ATOM 757 O O . ASP A 1 95 ? -3.837 15.560 -13.592 1.00 80.38 95 ASP A O 1
ATOM 761 N N . ILE A 1 96 ? -2.327 17.149 -13.101 1.00 81.31 96 ILE A N 1
ATOM 762 C CA . ILE A 1 96 ? -1.267 16.652 -13.970 1.00 81.31 96 ILE A CA 1
ATOM 763 C C . ILE A 1 96 ? -0.065 16.324 -13.103 1.00 81.31 96 ILE A C 1
ATOM 765 O O . ILE A 1 96 ? 0.513 17.192 -12.442 1.00 81.31 96 ILE A O 1
ATOM 769 N N . TYR A 1 97 ? 0.328 15.060 -13.155 1.00 76.00 97 TYR A N 1
ATOM 770 C CA . TYR A 1 97 ? 1.512 14.549 -12.495 1.00 76.00 97 TYR A CA 1
ATOM 771 C C . TYR A 1 97 ? 2.596 14.340 -13.540 1.00 76.00 97 TYR A C 1
ATOM 773 O O . TYR A 1 97 ? 2.372 13.678 -14.552 1.00 76.00 97 TYR A O 1
ATOM 781 N N . LYS A 1 98 ? 3.760 14.947 -13.317 1.00 71.81 98 LYS A N 1
ATOM 782 C CA . LYS A 1 98 ? 4.913 14.825 -14.208 1.00 71.81 98 LYS A CA 1
ATOM 783 C C . LYS A 1 98 ? 5.920 13.896 -13.552 1.00 71.81 98 LYS A C 1
ATOM 785 O O . LYS A 1 98 ? 6.416 14.217 -12.478 1.00 71.81 98 LYS A O 1
ATOM 790 N N . ASP A 1 99 ? 6.193 12.773 -14.202 1.00 68.56 99 ASP A N 1
ATOM 791 C CA . ASP A 1 99 ? 7.226 11.827 -13.788 1.00 68.56 99 ASP A CA 1
ATOM 792 C C . ASP A 1 99 ? 8.435 11.916 -14.730 1.00 68.56 99 ASP A C 1
ATOM 794 O O . ASP A 1 99 ? 8.279 12.233 -15.914 1.00 68.56 99 ASP A O 1
ATOM 798 N N . THR A 1 100 ? 9.632 11.641 -14.211 1.00 58.34 100 THR A N 1
ATOM 799 C CA . THR A 1 100 ? 10.873 11.627 -14.997 1.00 58.34 100 THR A CA 1
ATOM 800 C C . THR A 1 100 ? 11.216 10.173 -15.332 1.00 58.34 100 THR A C 1
ATOM 802 O O . THR A 1 100 ? 11.564 9.412 -14.427 1.00 58.34 100 THR A O 1
ATOM 805 N N . PRO A 1 101 ? 11.134 9.741 -16.604 1.00 52.19 101 PRO A N 1
ATOM 806 C CA . PRO A 1 101 ? 11.387 8.350 -16.959 1.00 52.19 101 PRO A CA 1
ATOM 807 C C . PRO A 1 101 ? 12.860 7.975 -16.759 1.00 52.19 101 PRO A C 1
ATOM 809 O O . PRO A 1 101 ? 13.753 8.711 -17.172 1.00 52.19 101 PRO A O 1
ATOM 812 N N . GLY A 1 102 ? 13.107 6.775 -16.228 1.00 53.97 102 GLY A N 1
ATOM 813 C CA . GLY A 1 102 ? 14.423 6.129 -16.279 1.00 53.97 102 GLY A CA 1
ATOM 814 C C . GLY A 1 102 ? 15.083 5.977 -14.913 1.00 53.97 102 GLY A C 1
ATOM 815 O O . GLY A 1 102 ? 15.738 6.886 -14.424 1.00 53.97 102 GLY A O 1
ATOM 816 N N . LYS A 1 103 ? 14.961 4.768 -14.347 1.00 54.12 103 LYS A N 1
ATOM 817 C CA . LYS A 1 103 ? 15.447 4.360 -13.016 1.00 54.12 103 LYS A CA 1
ATOM 818 C C . LYS A 1 103 ? 14.825 5.194 -11.902 1.00 54.12 103 LYS A C 1
ATOM 820 O O . LYS A 1 103 ? 15.279 6.281 -11.577 1.00 54.12 103 LYS A O 1
ATOM 825 N N . MET A 1 104 ? 13.800 4.636 -11.273 1.00 63.56 104 MET A N 1
ATOM 826 C CA . MET A 1 104 ? 13.186 5.259 -10.111 1.00 63.56 104 MET A CA 1
ATOM 827 C C . MET A 1 104 ? 14.159 5.312 -8.940 1.00 63.56 104 MET A C 1
ATOM 829 O O . MET A 1 104 ? 14.359 4.333 -8.216 1.00 63.56 104 MET A O 1
ATOM 833 N N . VAL A 1 105 ? 14.774 6.479 -8.813 1.00 64.19 105 VAL A N 1
ATOM 834 C CA . VAL A 1 105 ? 15.595 6.895 -7.693 1.00 64.19 105 VAL A CA 1
ATOM 835 C C . VAL A 1 105 ? 14.800 7.969 -6.967 1.00 64.19 105 VAL A C 1
ATOM 837 O O . VAL A 1 105 ? 14.615 9.066 -7.485 1.00 64.19 105 VAL A O 1
ATOM 840 N N . GLU A 1 106 ? 14.300 7.646 -5.780 1.00 71.62 106 GLU A N 1
ATOM 841 C CA . GLU A 1 106 ? 13.673 8.643 -4.909 1.00 71.62 106 GLU A CA 1
ATOM 842 C C . GLU A 1 106 ? 14.771 9.284 -4.039 1.00 71.62 106 GLU A C 1
ATOM 844 O O . GLU A 1 106 ? 15.617 8.544 -3.522 1.00 71.62 106 GLU A O 1
ATOM 849 N N . PRO A 1 107 ? 14.781 10.617 -3.838 1.00 69.69 107 PRO A N 1
ATOM 850 C CA . PRO A 1 107 ? 15.839 11.307 -3.089 1.00 69.69 107 PRO A CA 1
ATOM 851 C C . PRO A 1 107 ? 16.125 10.730 -1.694 1.00 69.69 107 PRO A C 1
ATOM 853 O O . PRO A 1 107 ? 17.262 10.760 -1.235 1.00 69.69 107 PRO A O 1
ATOM 856 N N . ASP A 1 108 ? 15.105 10.186 -1.029 1.00 73.00 108 ASP A N 1
ATOM 857 C CA . ASP A 1 108 ? 15.160 9.608 0.317 1.00 73.00 108 ASP A CA 1
ATOM 858 C C . ASP A 1 108 ? 15.199 8.066 0.353 1.00 73.00 108 ASP A C 1
ATOM 860 O O . ASP A 1 108 ? 15.335 7.500 1.436 1.00 73.00 108 ASP A O 1
ATOM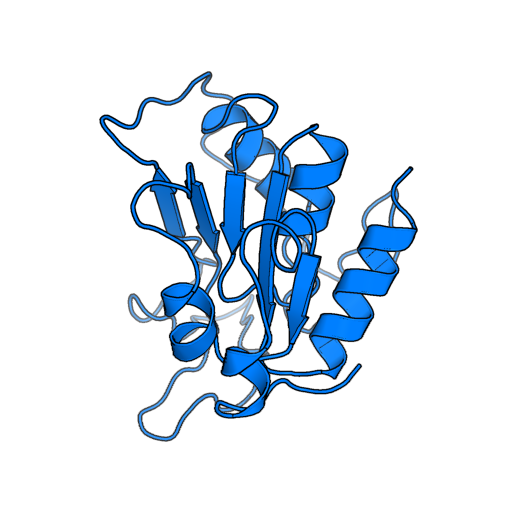 864 N N . GLU A 1 109 ? 15.098 7.364 -0.786 1.00 71.44 109 GLU A N 1
ATOM 865 C CA . GLU A 1 109 ? 15.103 5.883 -0.823 1.00 71.44 109 GLU A CA 1
ATOM 866 C C . GLU A 1 109 ? 16.164 5.264 -1.749 1.00 71.44 109 GLU A C 1
ATOM 868 O O . GLU A 1 109 ? 16.476 4.078 -1.602 1.00 71.44 109 GLU A O 1
ATOM 873 N N . GLY A 1 110 ? 16.738 6.032 -2.679 1.00 73.56 110 GLY A N 1
ATOM 874 C CA . GLY A 1 110 ? 17.674 5.518 -3.677 1.00 73.56 110 GLY A CA 1
ATOM 875 C C . GLY A 1 110 ? 16.990 4.672 -4.760 1.00 73.56 110 GLY A C 1
ATOM 876 O O . GLY A 1 110 ? 15.803 4.838 -5.039 1.00 73.56 110 GLY A O 1
ATOM 877 N N . PHE A 1 111 ? 17.753 3.779 -5.402 1.00 74.94 111 PHE A N 1
ATOM 878 C CA . PHE A 1 111 ? 17.271 2.921 -6.492 1.00 74.94 111 PHE A CA 1
ATOM 879 C C . PHE A 1 111 ? 16.323 1.818 -5.997 1.00 74.94 111 PHE A C 1
ATOM 881 O O . PHE A 1 111 ? 16.667 1.044 -5.101 1.00 74.94 111 PHE A O 1
ATOM 888 N N . ILE A 1 112 ? 15.157 1.695 -6.638 1.00 70.94 112 ILE A N 1
ATOM 889 C CA . ILE A 1 112 ? 14.159 0.664 -6.327 1.00 70.94 112 ILE A CA 1
ATOM 890 C C . ILE A 1 112 ? 14.213 -0.450 -7.378 1.00 70.94 112 ILE A C 1
ATOM 892 O O . ILE A 1 112 ? 13.834 -0.254 -8.531 1.00 70.94 112 ILE A O 1
ATOM 896 N N . ASN A 1 113 ? 14.625 -1.651 -6.963 1.00 71.00 113 ASN A N 1
ATOM 897 C CA . ASN A 1 113 ? 14.700 -2.825 -7.836 1.00 71.00 113 ASN A CA 1
ATOM 898 C C . ASN A 1 113 ? 13.324 -3.499 -8.033 1.00 71.00 113 ASN A C 1
ATOM 900 O O . ASN A 1 113 ? 13.053 -4.575 -7.500 1.00 71.00 113 ASN A O 1
ATOM 904 N N . HIS A 1 114 ? 12.435 -2.845 -8.779 1.00 65.12 114 HIS A N 1
ATOM 905 C CA . HIS A 1 114 ? 11.122 -3.358 -9.179 1.00 65.12 114 HIS A CA 1
ATOM 906 C C . HIS A 1 114 ? 10.864 -2.958 -10.642 1.00 65.12 114 HIS A C 1
ATOM 908 O O . HIS A 1 114 ? 11.276 -1.865 -11.022 1.00 65.12 114 HIS A O 1
ATOM 914 N N . PRO A 1 115 ? 10.204 -3.791 -11.472 1.00 59.28 115 PRO A N 1
ATOM 915 C CA . PRO A 1 115 ? 10.014 -3.493 -12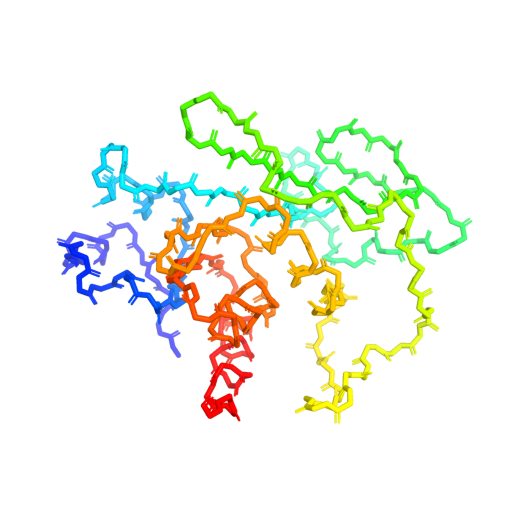.897 1.00 59.28 115 PRO A CA 1
ATOM 916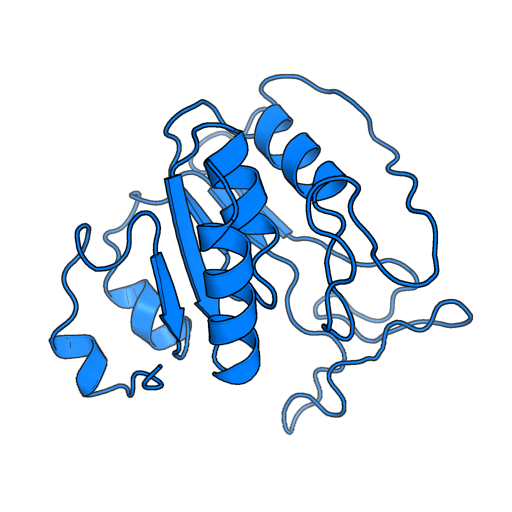 C C . PRO A 1 115 ? 9.206 -2.212 -13.130 1.00 59.28 115 PRO A C 1
ATOM 918 O O . PRO A 1 115 ? 9.526 -1.425 -14.013 1.00 59.28 115 PRO A O 1
ATOM 921 N N . THR A 1 116 ? 8.185 -1.981 -12.304 1.00 64.31 116 THR A N 1
ATOM 922 C CA . THR A 1 116 ? 7.284 -0.826 -12.430 1.00 64.31 116 THR A CA 1
ATOM 923 C C . THR A 1 116 ? 6.975 -0.194 -11.065 1.00 64.31 116 THR A C 1
ATOM 925 O O . THR A 1 116 ? 5.825 -0.263 -10.610 1.00 64.31 116 THR A O 1
ATOM 928 N N . PRO A 1 117 ? 7.976 0.320 -10.323 1.00 68.25 117 PRO A N 1
ATOM 929 C CA . PRO A 1 117 ? 7.693 0.986 -9.058 1.00 68.25 117 PRO A CA 1
ATOM 930 C C . PRO A 1 117 ? 6.825 2.228 -9.339 1.00 68.25 117 PRO A C 1
ATOM 932 O O . PRO A 1 117 ? 6.767 2.710 -10.467 1.00 68.25 117 PRO A O 1
ATOM 935 N N . LYS A 1 118 ? 6.073 2.711 -8.347 1.00 73.75 118 LYS A N 1
ATOM 936 C CA . LYS A 1 118 ? 5.254 3.931 -8.496 1.00 73.75 118 LYS A CA 1
ATOM 937 C C . LYS A 1 118 ? 5.919 5.078 -7.778 1.00 73.75 118 LYS A C 1
ATOM 939 O O . LYS A 1 118 ? 6.296 4.856 -6.616 1.00 73.75 118 LYS A O 1
ATOM 944 N N . PRO A 1 119 ? 6.105 6.240 -8.433 1.00 76.62 119 PRO A N 1
ATOM 945 C CA . PRO A 1 119 ? 6.770 7.362 -7.801 1.00 76.62 119 PRO A CA 1
ATOM 946 C C . PRO A 1 119 ? 6.066 7.692 -6.503 1.00 76.62 119 PRO A C 1
ATOM 948 O O . PRO A 1 119 ? 4.845 7.859 -6.448 1.00 76.62 119 PRO A O 1
ATOM 951 N N . LYS A 1 120 ? 6.824 7.717 -5.415 1.00 79.06 120 LYS A N 1
ATOM 952 C CA . LYS A 1 120 ? 6.227 7.851 -4.089 1.00 79.06 120 LYS A CA 1
ATOM 953 C C . LYS A 1 120 ? 5.554 9.211 -3.945 1.00 79.06 120 LYS A C 1
ATOM 955 O O . LYS A 1 120 ? 4.491 9.306 -3.335 1.00 79.06 120 LYS A O 1
ATOM 960 N N . HIS A 1 121 ? 6.153 10.256 -4.512 1.00 81.25 121 HIS A N 1
ATOM 961 C CA . HIS A 1 121 ? 5.595 11.606 -4.484 1.00 81.25 121 HIS A CA 1
ATOM 962 C C . HIS A 1 121 ? 4.196 11.673 -5.126 1.00 81.25 121 HIS A C 1
ATOM 964 O O . HIS A 1 121 ? 3.327 12.369 -4.604 1.00 81.25 121 HIS A O 1
ATOM 970 N N . PHE A 1 122 ? 3.952 10.907 -6.196 1.00 84.94 122 PHE A N 1
ATOM 971 C CA . PHE A 1 122 ? 2.641 10.790 -6.836 1.00 84.94 122 PHE A CA 1
ATOM 972 C C . PHE A 1 122 ? 1.610 10.196 -5.871 1.00 84.94 122 PHE A C 1
ATOM 974 O O . PHE A 1 122 ? 0.561 10.793 -5.626 1.00 84.94 122 PHE A O 1
ATOM 981 N N . ILE A 1 123 ? 1.951 9.065 -5.246 1.00 89.38 123 ILE A N 1
ATOM 982 C CA . ILE A 1 123 ? 1.069 8.395 -4.285 1.00 89.38 123 ILE A CA 1
ATOM 983 C C . ILE A 1 123 ? 0.801 9.284 -3.065 1.00 89.38 123 ILE A C 1
ATOM 985 O O . ILE A 1 123 ? -0.344 9.395 -2.635 1.00 89.38 123 ILE A O 1
ATOM 989 N N . LYS A 1 124 ? 1.818 9.987 -2.548 1.00 90.44 124 LYS A N 1
ATOM 990 C CA . LYS A 1 124 ? 1.644 10.956 -1.455 1.00 90.44 124 LYS A CA 1
ATOM 991 C C . LYS A 1 124 ? 0.617 12.028 -1.792 1.00 90.44 124 LYS A C 1
ATOM 993 O O . LYS A 1 124 ? -0.283 12.263 -0.996 1.00 90.44 124 LYS A O 1
ATOM 998 N N . GLN A 1 125 ? 0.727 12.640 -2.970 1.00 90.50 125 GLN A N 1
ATOM 999 C CA . GLN A 1 125 ? -0.213 13.678 -3.380 1.00 90.50 125 GLN A CA 1
ATOM 1000 C C . GLN A 1 125 ? -1.643 13.133 -3.449 1.00 90.50 125 GLN A C 1
ATOM 1002 O O . GLN A 1 125 ? -2.549 13.776 -2.934 1.00 90.50 125 GLN A O 1
ATOM 1007 N N . ILE A 1 126 ? -1.858 11.937 -4.009 1.00 91.12 126 ILE A N 1
ATOM 1008 C CA . ILE A 1 126 ? -3.190 11.308 -4.029 1.00 91.12 126 ILE A CA 1
ATOM 1009 C C . ILE A 1 126 ? -3.712 11.084 -2.607 1.00 91.12 126 ILE A C 1
ATOM 1011 O O . ILE A 1 126 ? -4.847 11.464 -2.314 1.00 91.12 126 ILE A O 1
ATOM 1015 N N . ILE A 1 127 ? -2.890 10.517 -1.717 1.00 93.75 127 ILE A N 1
ATOM 1016 C CA . ILE A 1 127 ? -3.247 10.269 -0.312 1.00 93.75 127 ILE A CA 1
ATOM 1017 C C . ILE A 1 127 ? -3.658 11.571 0.377 1.00 93.75 127 ILE A C 1
ATOM 1019 O O . ILE A 1 127 ? -4.714 11.623 1.002 1.00 93.75 127 ILE A O 1
ATOM 1023 N N . GLU A 1 128 ? -2.875 12.640 0.240 1.00 93.06 128 GLU A N 1
ATOM 1024 C CA . GLU A 1 128 ? -3.181 13.936 0.855 1.00 93.06 128 GLU A CA 1
ATOM 1025 C C . GLU A 1 128 ? -4.479 14.552 0.328 1.00 93.06 128 GLU A C 1
ATOM 1027 O O . GLU A 1 128 ? -5.226 15.152 1.095 1.00 93.06 128 GLU A O 1
ATOM 1032 N N . MET A 1 129 ? -4.766 14.399 -0.968 1.00 92.44 129 MET A N 1
ATOM 1033 C CA . MET A 1 129 ? -5.991 14.941 -1.556 1.00 92.44 129 MET A CA 1
ATOM 1034 C C . MET A 1 129 ? -7.250 14.172 -1.138 1.00 92.44 129 MET A C 1
ATOM 1036 O O . MET A 1 129 ? -8.350 14.707 -1.268 1.00 92.44 129 MET A O 1
ATOM 1040 N N . THR A 1 130 ? -7.126 12.921 -0.685 1.00 92.81 130 THR A N 1
ATOM 1041 C CA . THR A 1 130 ? -8.266 11.986 -0.571 1.00 92.81 130 THR A CA 1
ATOM 1042 C C . THR A 1 130 ? -8.453 11.381 0.819 1.00 92.81 130 THR A C 1
ATOM 1044 O O . THR A 1 130 ? -9.481 10.753 1.073 1.00 92.81 130 THR A O 1
ATOM 1047 N N . THR A 1 131 ? -7.498 11.578 1.730 1.00 95.19 131 THR A N 1
ATOM 1048 C CA . THR A 1 131 ? -7.507 10.989 3.077 1.00 95.19 131 THR A CA 1
ATOM 1049 C C . THR A 1 131 ? -7.070 11.986 4.144 1.00 95.19 131 THR A C 1
ATOM 1051 O O . THR A 1 131 ? -6.280 12.902 3.888 1.00 95.19 131 THR A O 1
ATOM 1054 N N . LEU A 1 132 ? -7.530 11.763 5.370 1.00 94.94 132 LEU A N 1
ATOM 1055 C CA . LEU A 1 132 ? -7.076 12.465 6.567 1.00 94.94 132 LEU A CA 1
ATOM 1056 C C . LEU A 1 132 ? -5.970 11.675 7.278 1.00 94.94 132 LEU A C 1
ATOM 1058 O O . LEU A 1 132 ? -5.682 10.526 6.941 1.00 94.94 132 LEU A O 1
ATOM 1062 N N . GLU A 1 133 ? -5.302 12.299 8.249 1.00 96.25 133 GLU A N 1
ATOM 1063 C CA . GLU A 1 133 ? -4.393 11.556 9.124 1.00 96.25 133 GLU A CA 1
ATOM 1064 C C . GLU A 1 133 ? -5.133 10.420 9.833 1.00 96.25 133 GLU A C 1
ATOM 1066 O O . GLU A 1 133 ? -6.291 10.563 10.219 1.00 96.25 133 GLU A O 1
ATOM 1071 N N . ARG A 1 134 ? -4.426 9.308 10.055 1.00 97.19 134 ARG A N 1
ATOM 1072 C CA . ARG A 1 134 ? -4.921 8.079 10.696 1.00 97.19 134 ARG A CA 1
ATOM 1073 C C . ARG A 1 134 ? -5.966 7.281 9.907 1.00 97.19 134 ARG A C 1
ATOM 1075 O O . ARG A 1 134 ? -6.251 6.170 10.362 1.00 97.19 134 ARG A O 1
ATOM 1082 N N . ASP A 1 135 ? -6.450 7.771 8.760 1.00 97.44 135 ASP A N 1
ATOM 1083 C CA . ASP A 1 135 ? -7.265 6.982 7.820 1.00 97.44 135 ASP A CA 1
ATOM 1084 C C . ASP A 1 135 ? -6.539 5.673 7.465 1.00 97.44 135 ASP A C 1
ATOM 1086 O O . ASP A 1 135 ? -5.303 5.640 7.351 1.00 97.44 135 ASP A O 1
ATOM 1090 N N . LEU A 1 136 ? -7.306 4.594 7.295 1.00 98.31 136 LEU A N 1
ATOM 1091 C CA . LEU A 1 136 ? -6.788 3.275 6.936 1.00 98.31 136 LEU A CA 1
ATOM 1092 C C . LEU A 1 136 ? -6.835 3.042 5.422 1.00 98.31 136 LEU A C 1
ATOM 1094 O O . LEU A 1 136 ? -7.905 2.910 4.825 1.00 98.31 136 LEU A O 1
ATOM 1098 N N . ILE A 1 137 ? -5.654 2.946 4.811 1.00 98.31 137 ILE A N 1
ATOM 1099 C CA . ILE A 1 137 ? -5.489 2.753 3.369 1.00 98.31 137 ILE A CA 1
ATOM 1100 C C . ILE A 1 137 ? -5.208 1.282 3.055 1.00 98.31 137 ILE A C 1
ATOM 1102 O O . ILE A 1 137 ? -4.309 0.683 3.637 1.00 98.31 137 ILE A O 1
ATOM 1106 N N . LEU A 1 138 ? -5.928 0.699 2.103 1.00 98.38 138 LEU A N 1
ATOM 1107 C CA . LEU A 1 138 ? -5.660 -0.643 1.590 1.00 98.38 138 LEU A CA 1
ATOM 1108 C C . LEU A 1 138 ? -5.057 -0.574 0.184 1.00 98.38 138 LEU A C 1
ATOM 1110 O O . LEU A 1 138 ? -5.603 0.080 -0.702 1.00 98.38 138 LEU A O 1
ATOM 1114 N N . ASP A 1 139 ? -3.980 -1.321 -0.033 1.00 97.56 139 ASP A N 1
ATOM 1115 C CA . ASP A 1 139 ? -3.467 -1.633 -1.366 1.00 97.56 139 ASP A CA 1
ATOM 1116 C C . ASP A 1 139 ? -3.394 -3.163 -1.548 1.00 97.56 139 ASP A C 1
ATOM 1118 O O . ASP A 1 139 ? -2.510 -3.815 -0.979 1.00 97.56 139 ASP A O 1
ATOM 1122 N N . PRO A 1 140 ? -4.329 -3.776 -2.298 1.00 96.06 140 PRO A N 1
ATOM 1123 C CA . PRO A 1 140 ? -4.348 -5.218 -2.525 1.00 96.06 140 PRO A CA 1
ATOM 1124 C C . PRO A 1 140 ? -3.248 -5.718 -3.476 1.00 96.06 140 PRO A C 1
ATOM 1126 O O . PRO A 1 140 ? -3.080 -6.933 -3.586 1.00 96.06 140 PRO A O 1
ATOM 1129 N N . PHE A 1 141 ? -2.531 -4.819 -4.159 1.00 93.31 141 PHE A N 1
ATOM 1130 C CA . PHE A 1 141 ? -1.456 -5.130 -5.106 1.00 93.31 141 PHE A CA 1
ATOM 1131 C C . PHE A 1 141 ? -0.235 -4.253 -4.811 1.00 93.31 141 PHE A C 1
ATOM 1133 O O . PHE A 1 141 ? 0.269 -3.532 -5.671 1.00 93.31 141 PHE A O 1
ATOM 1140 N N . ILE A 1 142 ? 0.230 -4.286 -3.560 1.00 93.69 142 ILE A N 1
ATOM 1141 C CA . ILE A 1 142 ? 1.138 -3.261 -3.040 1.00 93.69 142 ILE A CA 1
ATOM 1142 C C . ILE A 1 142 ? 2.531 -3.267 -3.689 1.00 93.69 142 ILE A C 1
ATOM 1144 O O . ILE A 1 142 ? 3.271 -2.282 -3.574 1.00 93.69 142 ILE A O 1
ATOM 1148 N N . GLY A 1 143 ? 2.909 -4.357 -4.368 1.00 91.38 143 GLY A N 1
ATOM 1149 C CA . GLY A 1 143 ? 4.150 -4.463 -5.125 1.00 91.38 143 GLY A CA 1
ATOM 1150 C C . GLY A 1 143 ? 5.366 -4.111 -4.275 1.00 91.38 143 GLY A C 1
ATOM 1151 O O . GLY A 1 143 ? 5.589 -4.667 -3.199 1.00 91.38 143 GLY A O 1
ATOM 1152 N N . SER A 1 144 ? 6.155 -3.139 -4.736 1.00 89.75 144 SER A N 1
ATOM 1153 C CA . SER A 1 144 ? 7.340 -2.660 -4.019 1.00 89.75 144 SER A CA 1
ATOM 1154 C C . SER A 1 144 ? 7.050 -1.778 -2.801 1.00 89.75 144 SER A C 1
ATOM 1156 O O . SER A 1 144 ? 8.002 -1.277 -2.211 1.00 89.75 144 SER A O 1
ATOM 1158 N N . GLY A 1 145 ? 5.799 -1.540 -2.400 1.00 93.19 145 GLY A N 1
ATOM 1159 C CA . GLY A 1 145 ? 5.499 -0.867 -1.131 1.00 93.19 145 GLY A CA 1
ATOM 1160 C C . GLY A 1 145 ? 5.323 0.649 -1.185 1.00 93.19 145 GLY A C 1
ATOM 1161 O O . GLY A 1 145 ? 5.252 1.264 -0.123 1.00 93.19 145 GLY A O 1
ATOM 1162 N N . SER A 1 146 ? 5.252 1.278 -2.366 1.00 92.19 146 SER A N 1
ATOM 1163 C CA . SER A 1 146 ? 5.153 2.748 -2.457 1.00 92.19 146 SER A CA 1
ATOM 1164 C C . SER A 1 146 ? 3.949 3.311 -1.686 1.00 92.19 146 SER A C 1
ATOM 1166 O O . SER A 1 146 ? 4.101 4.321 -0.998 1.00 92.19 146 SER A O 1
ATOM 1168 N N . THR A 1 147 ? 2.794 2.635 -1.714 1.00 95.44 147 THR A N 1
ATOM 1169 C CA . THR A 1 147 ? 1.595 3.031 -0.953 1.00 95.44 147 THR A CA 1
ATOM 1170 C C . THR A 1 147 ? 1.807 2.951 0.558 1.00 95.44 147 THR A C 1
ATOM 1172 O O . THR A 1 147 ? 1.455 3.891 1.269 1.00 95.44 147 THR A O 1
ATOM 1175 N N . ALA A 1 148 ? 2.455 1.897 1.064 1.00 96.44 148 ALA A N 1
ATOM 1176 C CA . ALA A 1 148 ? 2.769 1.760 2.490 1.00 96.44 148 ALA A CA 1
ATOM 1177 C C . ALA A 1 148 ? 3.751 2.838 2.968 1.00 96.44 148 ALA A C 1
ATOM 1179 O O . ALA A 1 148 ? 3.517 3.495 3.982 1.00 96.44 148 ALA A O 1
ATOM 1180 N N . VAL A 1 149 ? 4.831 3.050 2.210 1.00 94.81 149 VAL A N 1
ATOM 1181 C CA . VAL A 1 149 ? 5.853 4.061 2.511 1.00 94.81 149 VAL A CA 1
ATOM 1182 C C . VAL A 1 149 ? 5.234 5.461 2.540 1.00 94.81 149 VAL A C 1
ATOM 1184 O O . VAL A 1 149 ? 5.431 6.200 3.506 1.00 94.81 149 VAL A O 1
ATOM 1187 N N . ALA A 1 150 ? 4.449 5.816 1.517 1.00 94.69 150 ALA A N 1
ATOM 1188 C CA . ALA A 1 150 ? 3.761 7.101 1.447 1.00 94.69 150 ALA A CA 1
ATOM 1189 C C . ALA A 1 150 ? 2.773 7.285 2.608 1.00 94.69 150 ALA A C 1
ATOM 1191 O O . ALA A 1 150 ? 2.776 8.340 3.239 1.00 94.69 150 ALA A O 1
ATOM 1192 N N . SER A 1 151 ? 1.987 6.251 2.927 1.00 96.69 151 SER A N 1
ATOM 1193 C CA . SER A 1 151 ? 1.030 6.277 4.039 1.00 96.69 151 SER A CA 1
ATOM 1194 C C . SER A 1 151 ? 1.732 6.534 5.371 1.00 96.69 151 SER A C 1
ATOM 1196 O O . SER A 1 151 ? 1.355 7.459 6.087 1.00 96.69 151 SER A O 1
ATOM 1198 N N . LYS A 1 152 ? 2.813 5.796 5.665 1.00 96.19 152 LYS A N 1
ATOM 1199 C CA . LYS A 1 152 ? 3.591 5.966 6.901 1.00 96.19 152 LYS A CA 1
ATOM 1200 C C . LYS A 1 152 ? 4.171 7.378 7.023 1.00 96.19 152 LYS A C 1
ATOM 1202 O O . LYS A 1 152 ? 3.996 8.011 8.058 1.00 96.19 152 LYS A O 1
ATOM 1207 N N . GLN A 1 153 ? 4.793 7.903 5.963 1.00 94.44 153 GLN A N 1
ATOM 1208 C CA . GLN A 1 153 ? 5.365 9.261 5.961 1.00 94.44 153 GLN A CA 1
ATOM 1209 C C . GLN A 1 153 ? 4.314 10.369 6.124 1.00 94.44 153 GLN A C 1
ATOM 1211 O O . GLN A 1 153 ? 4.647 11.473 6.541 1.00 94.44 153 GLN A O 1
ATOM 1216 N N . LEU A 1 154 ? 3.061 10.085 5.775 1.00 95.31 154 LEU A N 1
ATOM 1217 C CA . LEU A 1 154 ? 1.940 11.007 5.898 1.00 95.31 154 LEU A CA 1
ATOM 1218 C C . LEU A 1 154 ? 1.104 10.757 7.164 1.00 95.31 154 LEU A C 1
ATOM 1220 O O . LEU A 1 154 ? 0.024 11.321 7.280 1.00 95.31 154 LEU A O 1
ATOM 1224 N N . ASN A 1 155 ? 1.546 9.925 8.110 1.00 96.94 155 ASN A N 1
ATOM 1225 C CA . ASN A 1 155 ? 0.767 9.586 9.309 1.00 96.94 155 ASN A CA 1
ATOM 1226 C C . ASN A 1 155 ? -0.612 8.954 8.996 1.00 96.94 155 ASN A C 1
ATOM 1228 O O . ASN A 1 155 ? -1.605 9.185 9.689 1.00 96.94 155 ASN A O 1
ATOM 1232 N N . ARG A 1 156 ? -0.696 8.167 7.919 1.00 97.69 156 ARG A N 1
ATOM 1233 C CA . ARG A 1 156 ? -1.843 7.307 7.592 1.00 97.69 156 ARG A CA 1
ATOM 1234 C C . ARG A 1 156 ? -1.526 5.871 7.984 1.00 97.69 156 ARG A C 1
ATOM 1236 O O . ARG A 1 156 ? -0.366 5.450 7.970 1.00 97.69 156 ARG A O 1
ATOM 1243 N N . LYS A 1 157 ? -2.564 5.109 8.316 1.00 98.44 157 LYS A N 1
ATOM 1244 C CA . LYS A 1 157 ? -2.432 3.666 8.510 1.00 98.44 157 LYS A CA 1
ATOM 1245 C C . LYS A 1 157 ? -2.528 2.973 7.159 1.00 98.44 157 LYS A C 1
ATOM 1247 O O . LYS A 1 157 ? -3.183 3.481 6.252 1.00 98.44 157 LYS A O 1
ATOM 1252 N N . PHE A 1 158 ? -1.920 1.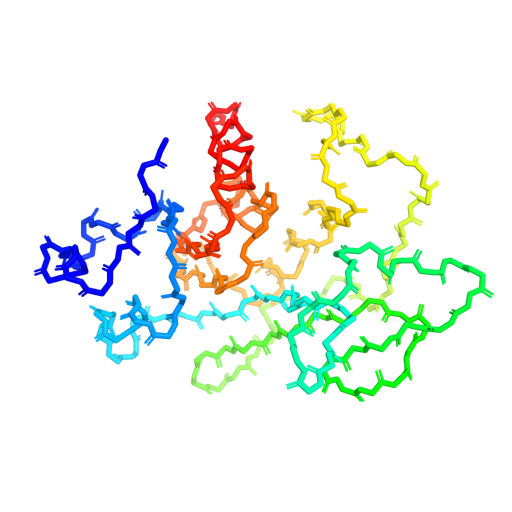801 7.023 1.00 98.50 158 PHE A N 1
ATOM 1253 C CA . PHE A 1 158 ? -2.030 1.038 5.780 1.00 98.50 158 PHE A CA 1
ATOM 1254 C C . PHE A 1 158 ? -2.181 -0.467 6.002 1.00 98.50 158 PHE A C 1
ATOM 1256 O O . PHE A 1 158 ? -1.785 -0.994 7.037 1.00 98.50 158 PHE A O 1
ATOM 1263 N N . ILE A 1 159 ? -2.709 -1.159 4.999 1.00 98.56 159 ILE A N 1
ATOM 1264 C CA . ILE A 1 159 ? -2.651 -2.612 4.828 1.00 98.56 159 ILE A CA 1
ATOM 1265 C C . ILE A 1 159 ? -2.202 -2.862 3.391 1.00 98.56 159 ILE A C 1
ATOM 1267 O O . ILE A 1 159 ? -2.740 -2.269 2.457 1.00 98.56 159 ILE A O 1
ATOM 1271 N N . GLY A 1 160 ? -1.204 -3.722 3.209 1.00 97.81 160 GLY A N 1
ATOM 1272 C CA . GLY A 1 160 ? -0.696 -4.082 1.887 1.00 97.81 160 GLY A CA 1
ATOM 1273 C C . GLY A 1 160 ? -0.724 -5.576 1.647 1.00 97.81 160 GLY A C 1
ATOM 1274 O O . GLY A 1 160 ? -0.265 -6.321 2.510 1.00 97.81 160 GLY A O 1
ATOM 1275 N N . PHE A 1 161 ? -1.182 -6.014 0.477 1.00 97.06 161 PHE A N 1
ATOM 1276 C CA . PHE A 1 161 ? -1.097 -7.414 0.055 1.00 97.06 161 PHE A CA 1
ATOM 1277 C C . PHE A 1 161 ? -0.236 -7.557 -1.192 1.00 97.06 161 PHE A C 1
ATOM 1279 O O . PHE A 1 161 ? -0.287 -6.723 -2.092 1.00 97.06 161 PHE A O 1
ATOM 1286 N N . GLU A 1 162 ? 0.560 -8.619 -1.239 1.00 93.69 162 GLU A N 1
ATOM 1287 C CA . GLU A 1 162 ? 1.362 -8.969 -2.408 1.00 93.69 162 GLU A CA 1
ATOM 1288 C C . GLU A 1 162 ? 1.607 -10.482 -2.427 1.00 93.69 162 GLU A C 1
ATOM 1290 O O . GLU A 1 162 ? 1.902 -11.092 -1.401 1.00 93.69 162 GLU A O 1
ATOM 1295 N N . ILE A 1 163 ? 1.466 -11.109 -3.593 1.00 91.06 163 ILE A N 1
ATOM 1296 C CA . ILE A 1 163 ? 1.551 -12.568 -3.733 1.00 91.06 163 ILE A CA 1
ATOM 1297 C C . ILE A 1 163 ? 2.993 -13.044 -3.954 1.00 91.06 163 ILE A C 1
ATOM 1299 O O . ILE A 1 163 ? 3.335 -14.178 -3.620 1.00 91.06 163 ILE A O 1
ATOM 1303 N N . GLN A 1 164 ? 3.856 -12.185 -4.499 1.00 87.94 164 GLN A N 1
ATOM 1304 C CA . GLN A 1 164 ? 5.251 -12.498 -4.773 1.00 87.94 164 GLN A CA 1
ATOM 1305 C C . GLN A 1 164 ? 6.145 -12.113 -3.595 1.00 87.94 164 GLN A C 1
ATOM 1307 O O . GLN A 1 164 ? 6.405 -10.937 -3.334 1.00 87.94 164 GLN A O 1
ATOM 1312 N N . GLU A 1 165 ? 6.726 -13.121 -2.941 1.00 90.38 165 GLU A N 1
ATOM 1313 C CA . GLU A 1 165 ? 7.576 -12.927 -1.760 1.00 90.38 165 GLU A CA 1
ATOM 1314 C C . GLU A 1 165 ? 8.713 -11.918 -1.987 1.00 90.38 165 GLU A C 1
ATOM 1316 O O . GLU A 1 165 ? 9.021 -11.110 -1.110 1.00 90.38 165 GLU A O 1
ATOM 1321 N N . LYS A 1 166 ? 9.318 -11.929 -3.182 1.00 89.25 166 LYS A N 1
ATOM 1322 C CA . LYS A 1 166 ? 10.408 -11.014 -3.549 1.00 89.25 166 LYS A CA 1
ATOM 1323 C C . LYS A 1 166 ? 10.002 -9.538 -3.395 1.00 89.25 166 LYS A C 1
ATOM 1325 O O . LYS A 1 166 ? 10.799 -8.735 -2.915 1.00 89.25 166 LYS A O 1
ATOM 1330 N N . TYR A 1 167 ? 8.762 -9.192 -3.747 1.00 90.25 167 TYR A N 1
ATOM 1331 C CA . TYR A 1 167 ? 8.242 -7.829 -3.666 1.00 90.25 167 TYR A CA 1
ATOM 1332 C C . TYR A 1 167 ? 7.803 -7.480 -2.246 1.00 90.25 167 TYR A C 1
ATOM 1334 O O . TYR A 1 167 ? 8.116 -6.388 -1.780 1.00 90.25 167 TYR A O 1
ATOM 1342 N N . CYS A 1 168 ? 7.232 -8.430 -1.497 1.00 92.88 168 CYS A N 1
ATOM 1343 C CA . CYS A 1 168 ? 6.969 -8.237 -0.068 1.00 92.88 168 CYS A CA 1
ATOM 1344 C C . CYS A 1 168 ? 8.242 -7.931 0.728 1.00 92.88 168 CYS A C 1
ATOM 1346 O O . CYS A 1 168 ? 8.227 -7.048 1.587 1.00 92.88 168 CYS A O 1
ATOM 1348 N N . ARG A 1 169 ? 9.343 -8.650 0.462 1.00 92.44 169 ARG A N 1
ATOM 1349 C CA . ARG A 1 169 ? 10.638 -8.400 1.117 1.00 92.44 169 ARG A CA 1
ATOM 1350 C C . ARG A 1 169 ? 11.137 -6.990 0.803 1.00 92.44 169 ARG A C 1
ATOM 1352 O O . ARG A 1 169 ? 11.374 -6.223 1.730 1.00 92.44 169 ARG A O 1
ATOM 1359 N N . LEU A 1 170 ? 11.179 -6.624 -0.482 1.00 91.12 170 LEU A N 1
ATOM 1360 C CA . LEU A 1 170 ? 11.570 -5.282 -0.927 1.00 91.12 170 LEU A CA 1
ATOM 1361 C C . LEU A 1 170 ? 10.720 -4.183 -0.270 1.00 91.12 170 LEU A C 1
ATOM 1363 O O . LEU A 1 170 ? 11.249 -3.179 0.203 1.00 91.12 170 LEU A O 1
ATOM 1367 N N . ALA A 1 171 ? 9.403 -4.370 -0.219 1.00 93.25 171 ALA A N 1
ATOM 1368 C CA . ALA A 1 171 ? 8.484 -3.403 0.364 1.00 93.25 171 ALA A CA 1
ATOM 1369 C C . ALA A 1 171 ? 8.711 -3.210 1.874 1.00 93.25 171 ALA A C 1
ATOM 1371 O O . ALA A 1 171 ? 8.727 -2.076 2.354 1.00 93.25 171 ALA A O 1
ATOM 1372 N N . ASN A 1 172 ? 8.945 -4.296 2.619 1.00 94.44 172 ASN A N 1
ATOM 1373 C CA . ASN A 1 172 ? 9.273 -4.223 4.046 1.00 94.44 172 ASN A CA 1
ATOM 1374 C C . ASN A 1 172 ? 10.642 -3.576 4.296 1.00 94.44 172 ASN A C 1
ATOM 1376 O O . ASN A 1 172 ? 10.766 -2.764 5.211 1.00 94.44 172 ASN A O 1
ATOM 1380 N N . GLU A 1 173 ? 11.653 -3.877 3.476 1.00 92.81 173 GLU A N 1
ATOM 1381 C CA . GLU A 1 173 ? 12.966 -3.222 3.553 1.00 92.81 173 GLU A CA 1
ATOM 1382 C C . GLU A 1 173 ? 12.854 -1.707 3.359 1.00 92.81 173 GLU A C 1
ATOM 1384 O O . GLU A 1 173 ? 13.459 -0.942 4.110 1.00 92.81 173 GLU A O 1
ATOM 1389 N N . ARG A 1 174 ? 12.049 -1.262 2.386 1.00 91.62 174 ARG A N 1
ATOM 1390 C CA . ARG A 1 174 ? 11.769 0.165 2.172 1.00 91.62 174 ARG A CA 1
ATOM 1391 C C . ARG A 1 174 ? 11.058 0.783 3.372 1.00 91.62 174 ARG A C 1
ATOM 1393 O O . ARG A 1 174 ? 11.486 1.819 3.870 1.00 91.62 174 ARG A O 1
ATOM 1400 N N . LEU A 1 175 ? 10.018 0.127 3.884 1.00 92.19 175 LEU A N 1
ATOM 1401 C CA . LEU A 1 175 ? 9.245 0.614 5.027 1.00 92.19 175 LEU A CA 1
ATOM 1402 C C . LEU A 1 175 ? 10.083 0.740 6.315 1.00 92.19 175 LEU A C 1
ATOM 1404 O O . LEU A 1 175 ? 9.863 1.665 7.106 1.00 92.19 175 LEU A O 1
ATOM 1408 N N . ALA A 1 176 ? 11.045 -0.163 6.520 1.00 91.69 176 ALA A N 1
ATOM 1409 C CA . ALA A 1 176 ? 11.944 -0.166 7.674 1.00 91.69 176 ALA A CA 1
ATOM 1410 C C . ALA A 1 176 ? 12.924 1.021 7.687 1.00 91.69 176 ALA A C 1
ATOM 1412 O O . ALA A 1 176 ? 13.386 1.417 8.753 1.00 91.69 176 ALA A O 1
ATOM 1413 N N . ARG A 1 177 ? 13.222 1.616 6.524 1.00 89.12 177 ARG A N 1
ATOM 1414 C CA . ARG A 1 177 ? 14.098 2.799 6.408 1.00 89.12 177 ARG A CA 1
ATOM 1415 C C . ARG A 1 177 ? 13.393 4.108 6.760 1.00 89.12 177 ARG A C 1
ATOM 1417 O O . ARG A 1 177 ? 14.054 5.121 6.972 1.00 89.12 177 ARG A O 1
ATOM 1424 N N . ILE A 1 178 ? 12.064 4.096 6.819 1.00 84.56 178 ILE A N 1
ATOM 1425 C CA . ILE A 1 178 ? 11.261 5.270 7.153 1.00 84.56 178 ILE A CA 1
ATOM 1426 C C . ILE A 1 178 ? 11.227 5.441 8.670 1.00 84.56 178 ILE A C 1
ATOM 1428 O O . ILE A 1 178 ? 10.740 4.553 9.378 1.00 84.56 178 ILE A O 1
ATOM 1432 N N . LYS A 1 179 ? 11.739 6.583 9.135 1.00 63.75 179 LYS A N 1
ATOM 1433 C CA . LYS A 1 179 ? 11.666 7.017 10.534 1.00 63.75 179 LYS A CA 1
ATOM 1434 C C . LYS A 1 179 ? 10.240 7.388 10.920 1.00 63.75 179 LYS A C 1
ATOM 1436 O O . LYS A 1 179 ? 9.552 7.998 10.072 1.00 63.75 179 LYS A O 1
#

pLDDT: mean 83.36, std 13.94, range [48.34, 98.56]